Protein AF-A0A135VRI0-F1 (afdb_monomer_lite)

Sequence (178 aa):
MEDIEGASTKALLDRFKQAVDRANECLSNEEYQQAMALYYDASLSADEMTQRFLSLLIKTAPSTAHTTLLVEVLSWRLRYFTAQYDYHLAVAQTLSGLPREEWIARLETILVLSQSLVDMILPIYKQEKDPGIRRRIHDLFDDWITGIRNLIINLRSWGMASAQAARVLEWAMDNEIG

Structure (mmCIF, N/CA/C/O backbone):
data_AF-A0A135VRI0-F1
#
_entry.id   AF-A0A135VRI0-F1
#
loop_
_atom_site.group_PDB
_atom_site.id
_atom_site.type_symbol
_atom_site.label_atom_id
_atom_site.label_alt_id
_atom_site.label_comp_id
_atom_site.label_asym_id
_atom_site.label_entity_id
_atom_site.label_seq_id
_atom_site.pdbx_PDB_ins_code
_atom_site.Cartn_x
_atom_site.Cartn_y
_atom_site.Cartn_z
_atom_site.occupancy
_atom_site.B_iso_or_equiv
_atom_site.auth_seq_id
_atom_site.auth_comp_id
_atom_site.auth_asym_id
_atom_site.auth_atom_id
_atom_site.pdbx_PDB_model_num
ATOM 1 N N . MET A 1 1 ? 2.299 26.306 11.312 1.00 34.31 1 MET A N 1
ATOM 2 C CA . MET A 1 1 ? 2.019 25.056 10.585 1.00 34.31 1 MET A CA 1
ATOM 3 C C . MET A 1 1 ? 1.398 25.519 9.288 1.00 34.31 1 MET A C 1
ATOM 5 O O . MET A 1 1 ? 0.290 26.028 9.335 1.00 34.31 1 MET A O 1
ATOM 9 N N . GLU A 1 2 ? 2.189 25.587 8.221 1.00 30.03 2 GLU A N 1
ATOM 10 C CA . GLU A 1 2 ? 1.713 26.101 6.934 1.00 30.03 2 GLU A CA 1
ATOM 11 C C . GLU A 1 2 ? 0.633 25.158 6.407 1.00 30.03 2 GLU A C 1
ATOM 13 O O . GLU A 1 2 ? 0.870 23.958 6.264 1.00 30.03 2 GLU A O 1
ATOM 18 N N . ASP A 1 3 ? -0.564 25.700 6.185 1.00 32.44 3 ASP A N 1
ATOM 19 C CA . ASP A 1 3 ? -1.598 25.031 5.411 1.00 32.44 3 ASP A CA 1
ATOM 20 C C . ASP A 1 3 ? -1.035 24.807 4.008 1.00 32.44 3 ASP A C 1
ATOM 22 O O . ASP A 1 3 ? -0.888 25.735 3.213 1.00 32.44 3 ASP A O 1
ATOM 26 N N . ILE A 1 4 ? -0.695 23.557 3.703 1.00 42.91 4 ILE A N 1
ATOM 27 C CA . ILE A 1 4 ? -0.537 23.115 2.325 1.00 42.91 4 ILE A CA 1
ATOM 28 C C . ILE A 1 4 ? -1.956 23.128 1.747 1.00 42.91 4 ILE A C 1
ATOM 30 O O . ILE A 1 4 ? -2.654 22.113 1.775 1.00 42.91 4 ILE A O 1
ATOM 34 N N . GLU A 1 5 ? -2.417 24.286 1.268 1.00 42.16 5 GLU A N 1
ATOM 35 C CA . GLU A 1 5 ? -3.591 24.386 0.397 1.00 42.16 5 GLU A CA 1
ATOM 36 C C . GLU A 1 5 ? -3.250 23.693 -0.931 1.00 42.16 5 GLU A C 1
ATOM 38 O O . GLU A 1 5 ? -2.947 24.308 -1.952 1.00 42.16 5 GLU A O 1
ATOM 43 N N . GLY A 1 6 ? -3.232 22.359 -0.902 1.00 58.00 6 GLY A N 1
ATOM 44 C CA . GLY A 1 6 ? -3.149 21.541 -2.099 1.00 58.00 6 GLY A CA 1
ATOM 45 C C . GLY A 1 6 ? -4.344 21.822 -3.009 1.00 58.00 6 GLY A C 1
ATOM 46 O O . GLY A 1 6 ? -5.411 22.245 -2.556 1.00 58.00 6 GLY A O 1
ATOM 47 N N . ALA A 1 7 ? -4.189 21.543 -4.307 1.00 65.06 7 ALA A N 1
ATOM 48 C CA . ALA A 1 7 ? -5.262 21.695 -5.288 1.00 65.06 7 ALA A CA 1
ATOM 49 C C . ALA A 1 7 ? -6.560 21.044 -4.777 1.00 65.06 7 ALA A C 1
ATOM 51 O O . ALA A 1 7 ? -6.513 19.976 -4.165 1.00 65.06 7 ALA A O 1
ATOM 52 N N . SER A 1 8 ? -7.726 21.664 -4.991 1.00 84.12 8 SER A N 1
ATOM 53 C CA . SER A 1 8 ? -9.000 21.092 -4.521 1.00 84.12 8 SER A CA 1
ATOM 54 C C . SER A 1 8 ? -9.161 19.628 -4.971 1.00 84.12 8 SER A C 1
ATOM 56 O O . SER A 1 8 ? -8.664 19.242 -6.028 1.00 84.12 8 SER A O 1
ATOM 58 N N . THR A 1 9 ? -9.880 18.795 -4.208 1.00 85.19 9 THR A N 1
ATOM 59 C CA . THR A 1 9 ? -10.104 17.381 -4.587 1.00 85.19 9 THR A CA 1
ATOM 60 C C . THR A 1 9 ? -10.716 17.250 -5.989 1.00 85.19 9 THR A C 1
ATOM 62 O O . THR A 1 9 ? -10.431 16.296 -6.704 1.00 85.19 9 THR A O 1
ATOM 65 N N . LYS A 1 10 ? -11.493 18.251 -6.422 1.00 88.50 10 LYS A N 1
ATOM 66 C CA . LYS A 1 10 ? -12.008 18.346 -7.791 1.00 88.50 10 LYS A CA 1
ATOM 67 C C . LYS A 1 10 ? -10.890 18.524 -8.824 1.00 88.50 10 LYS A C 1
ATOM 69 O O . LYS A 1 10 ? -10.865 17.797 -9.805 1.00 88.50 10 LYS A O 1
ATOM 74 N N . ALA A 1 11 ? -9.945 19.430 -8.579 1.00 90.75 11 ALA A N 1
ATOM 75 C CA . ALA A 1 11 ? -8.806 19.642 -9.471 1.00 90.75 11 ALA A CA 1
ATOM 76 C C . ALA A 1 11 ? -7.907 18.397 -9.577 1.00 90.75 11 ALA A C 1
ATOM 78 O O . ALA A 1 11 ? -7.425 18.084 -10.663 1.00 90.75 11 ALA A O 1
ATOM 79 N N . LEU A 1 12 ? -7.726 17.650 -8.480 1.00 92.00 12 LEU A N 1
ATOM 80 C CA . LEU A 1 12 ? -7.031 16.357 -8.521 1.00 92.00 12 LEU A CA 1
ATOM 81 C C . LEU A 1 12 ? -7.767 15.327 -9.378 1.00 92.00 12 LEU A C 1
ATOM 83 O O . LEU A 1 12 ? -7.140 14.640 -10.181 1.00 92.00 12 LEU A O 1
ATOM 87 N N . LEU A 1 13 ? -9.090 15.234 -9.230 1.00 92.19 13 LEU A N 1
ATOM 88 C CA . LEU A 1 13 ? -9.910 14.336 -10.039 1.00 92.19 13 LEU A CA 1
ATOM 89 C C . LEU A 1 13 ? -9.845 14.701 -11.528 1.00 92.19 13 LEU A C 1
ATOM 91 O O . LEU A 1 13 ? -9.760 13.813 -12.373 1.00 92.19 13 LEU A O 1
ATOM 95 N N . ASP A 1 14 ? -9.867 15.994 -11.848 1.00 94.88 14 ASP A N 1
ATOM 96 C CA . ASP A 1 14 ? -9.769 16.473 -13.226 1.00 94.88 14 ASP A CA 1
ATOM 97 C C . ASP A 1 14 ? -8.387 16.151 -13.819 1.00 94.88 14 ASP A C 1
ATOM 99 O O . ASP A 1 14 ? -8.311 15.626 -14.929 1.00 94.88 14 ASP A O 1
ATOM 103 N N . ARG A 1 15 ? -7.300 16.357 -13.057 1.00 93.62 15 ARG A N 1
ATOM 104 C CA . ARG A 1 15 ? -5.939 15.957 -13.458 1.00 93.62 15 ARG A CA 1
ATOM 105 C C . ARG A 1 15 ? -5.836 14.450 -13.689 1.00 93.62 15 ARG A C 1
ATOM 107 O O . ARG A 1 15 ? -5.275 14.034 -14.698 1.00 93.62 15 ARG A O 1
ATOM 114 N N . PHE A 1 16 ? -6.390 13.646 -12.781 1.00 95.19 16 PHE A N 1
ATOM 115 C CA . PHE A 1 16 ? -6.427 12.190 -12.911 1.00 95.19 16 PHE A CA 1
ATOM 116 C C . PHE A 1 16 ? -7.106 11.767 -14.217 1.00 95.19 16 PHE A C 1
ATOM 118 O O . PHE A 1 16 ? -6.518 11.027 -15.001 1.00 95.19 16 PHE A O 1
ATOM 125 N N . LYS A 1 17 ? -8.317 12.275 -14.480 1.00 96.94 17 LYS A N 1
ATOM 126 C CA . LYS A 1 17 ? -9.079 11.939 -15.691 1.00 96.94 17 LYS A CA 1
ATOM 127 C C . LYS A 1 17 ? -8.335 12.340 -16.959 1.00 96.94 17 LYS A C 1
ATOM 129 O O . LYS A 1 17 ? -8.154 11.509 -17.836 1.00 96.94 17 LYS A O 1
ATOM 134 N N . GLN A 1 18 ? -7.828 13.572 -17.013 1.00 96.94 18 GLN A N 1
ATOM 135 C CA . GLN A 1 18 ? -7.065 14.058 -18.165 1.00 96.94 18 GLN A CA 1
ATOM 136 C C . GLN A 1 18 ? -5.818 13.212 -18.437 1.00 96.94 18 GLN A C 1
ATOM 138 O O . GLN A 1 18 ? -5.506 12.938 -19.594 1.00 96.94 18 GLN A O 1
ATOM 143 N N . ALA A 1 19 ? -5.100 12.801 -17.389 1.00 95.25 19 ALA A N 1
ATOM 144 C CA . ALA A 1 19 ? -3.932 11.943 -17.535 1.00 95.25 19 ALA A CA 1
ATOM 145 C C . ALA A 1 19 ? -4.318 10.557 -18.077 1.00 95.25 19 ALA A C 1
ATOM 147 O O . ALA A 1 19 ? -3.681 10.085 -19.014 1.00 95.25 19 ALA A O 1
ATOM 148 N N . VAL A 1 20 ? -5.385 9.942 -17.553 1.00 96.44 20 VAL A N 1
ATOM 149 C CA . VAL A 1 20 ? -5.887 8.639 -18.025 1.00 96.44 20 VAL A CA 1
ATOM 150 C C . VAL A 1 20 ? -6.370 8.705 -19.473 1.00 96.44 20 VAL A C 1
ATOM 152 O O . VAL A 1 20 ? -5.997 7.851 -20.273 1.00 96.44 20 VAL A O 1
ATOM 155 N N . ASP A 1 21 ? -7.164 9.713 -19.832 1.00 97.75 21 ASP A N 1
ATOM 156 C CA . ASP A 1 21 ? -7.709 9.856 -21.186 1.00 97.75 21 ASP A CA 1
ATOM 157 C C . ASP A 1 21 ? -6.576 9.999 -22.211 1.00 97.75 21 ASP A C 1
ATOM 159 O O . ASP A 1 21 ? -6.509 9.247 -23.184 1.00 97.75 21 ASP A O 1
ATOM 163 N N . ARG A 1 22 ? -5.599 10.870 -21.929 1.00 97.00 22 ARG A N 1
ATOM 164 C CA . ARG A 1 22 ? -4.415 11.036 -22.784 1.00 97.00 22 ARG A CA 1
ATOM 165 C C . ARG A 1 22 ? -3.531 9.789 -22.811 1.00 97.00 22 ARG A C 1
ATOM 167 O O . ARG A 1 22 ? -2.958 9.478 -23.849 1.00 97.00 22 ARG A O 1
ATOM 174 N N . ALA A 1 23 ? -3.406 9.068 -21.695 1.00 94.75 23 ALA A N 1
ATOM 175 C CA . ALA A 1 23 ? -2.645 7.822 -21.655 1.00 94.75 23 ALA A CA 1
ATOM 176 C C . ALA A 1 23 ? -3.273 6.755 -22.562 1.00 94.75 23 ALA A C 1
ATOM 178 O O . ALA A 1 23 ? -2.552 6.062 -23.277 1.00 94.75 23 ALA A O 1
ATOM 179 N N . ASN A 1 24 ? -4.606 6.650 -22.566 1.00 95.88 24 ASN A N 1
ATOM 180 C CA . ASN A 1 24 ? -5.354 5.748 -23.443 1.00 95.88 24 ASN A CA 1
ATOM 181 C C . ASN A 1 24 ? -5.193 6.111 -24.927 1.00 95.88 24 ASN A C 1
ATOM 183 O O . ASN A 1 24 ? -5.045 5.217 -25.763 1.00 95.88 24 ASN A O 1
ATOM 187 N N . GLU A 1 25 ? -5.190 7.405 -25.257 1.00 97.38 25 GLU A N 1
ATOM 188 C CA . GLU A 1 25 ? -4.912 7.890 -26.615 1.00 97.38 25 GLU A CA 1
ATOM 189 C C . GLU A 1 25 ? -3.493 7.510 -27.060 1.00 97.38 25 GLU A C 1
ATOM 191 O O . GLU A 1 25 ? -3.331 6.857 -28.089 1.00 97.38 25 GLU A O 1
ATOM 196 N N . CYS A 1 26 ? -2.473 7.831 -26.253 1.00 94.25 26 CYS A N 1
ATOM 197 C CA . CYS A 1 26 ? -1.084 7.447 -26.521 1.00 94.25 26 CYS A CA 1
ATOM 198 C C . CYS A 1 26 ? -0.936 5.926 -26.674 1.00 94.25 26 CYS A C 1
ATOM 200 O O . CYS A 1 26 ? -0.256 5.461 -27.584 1.00 94.25 26 CYS A O 1
ATOM 202 N N . LEU A 1 27 ? -1.603 5.137 -25.825 1.00 93.44 27 LEU A N 1
ATOM 203 C CA . LEU A 1 27 ? -1.573 3.676 -25.904 1.00 93.44 27 LEU A CA 1
ATOM 204 C C . LEU A 1 27 ? -2.175 3.162 -27.219 1.00 93.44 27 LEU A C 1
ATOM 206 O O . LEU A 1 27 ? -1.604 2.269 -27.838 1.00 93.44 27 LEU A O 1
ATOM 210 N N . SER A 1 28 ? -3.296 3.742 -27.656 1.00 96.19 28 SER A N 1
ATOM 211 C CA . SER A 1 28 ? -3.954 3.390 -28.924 1.00 96.19 28 SER A CA 1
ATOM 212 C C . SER A 1 28 ? -3.104 3.755 -30.145 1.00 96.19 28 SER A C 1
ATOM 214 O O . SER A 1 28 ? -3.214 3.106 -31.182 1.00 96.19 28 SER A O 1
ATOM 216 N N . ASN A 1 29 ? -2.240 4.762 -30.005 1.00 96.31 29 ASN A N 1
ATOM 217 C CA . ASN A 1 29 ? -1.293 5.210 -31.025 1.00 96.31 29 ASN A CA 1
ATOM 218 C C . ASN A 1 29 ? 0.090 4.537 -30.915 1.00 96.31 29 ASN A C 1
ATOM 220 O O . ASN A 1 29 ? 1.021 4.955 -31.596 1.00 96.31 29 ASN A O 1
ATOM 224 N N . GLU A 1 30 ? 0.241 3.520 -30.057 1.00 95.69 30 GLU A N 1
ATOM 225 C CA . GLU A 1 30 ? 1.505 2.803 -29.810 1.00 95.69 30 GLU A CA 1
ATOM 226 C C . GLU A 1 30 ? 2.637 3.677 -29.213 1.00 95.69 30 GLU A C 1
ATOM 228 O O . GLU A 1 30 ? 3.812 3.306 -29.206 1.00 95.69 30 GLU A O 1
ATOM 233 N N . GLU A 1 31 ? 2.298 4.825 -28.621 1.00 92.44 31 GLU A N 1
ATOM 234 C CA . GLU A 1 31 ? 3.219 5.738 -27.930 1.00 92.44 31 GLU A CA 1
ATOM 235 C C . GLU A 1 31 ? 3.474 5.275 -26.480 1.00 92.44 31 GLU A C 1
ATOM 237 O O . GLU A 1 31 ? 3.192 5.972 -25.499 1.00 92.44 31 GLU A O 1
ATOM 242 N N . TYR A 1 32 ? 4.006 4.060 -26.321 1.00 83.81 32 TYR A N 1
ATOM 243 C CA . TYR A 1 32 ? 4.039 3.347 -25.036 1.00 83.81 32 TYR A CA 1
ATOM 244 C C . TYR A 1 32 ? 4.766 4.082 -23.903 1.00 83.81 32 TYR A C 1
ATOM 246 O O . TYR A 1 32 ? 4.313 4.054 -22.759 1.00 83.81 32 TYR A O 1
ATOM 254 N N . GLN A 1 33 ? 5.882 4.757 -24.193 1.00 81.50 33 GLN A N 1
ATOM 255 C CA . GLN A 1 33 ? 6.634 5.492 -23.167 1.00 81.50 33 GLN A CA 1
ATOM 256 C C . GLN A 1 33 ? 5.835 6.679 -22.619 1.00 81.50 33 GLN A C 1
ATOM 258 O O . GLN A 1 33 ? 5.832 6.926 -21.413 1.00 81.50 33 GLN A O 1
ATOM 263 N N . GLN A 1 34 ? 5.124 7.387 -23.498 1.00 86.31 34 GLN A N 1
ATOM 264 C CA . GLN A 1 34 ? 4.310 8.534 -23.119 1.00 86.31 34 GLN A CA 1
ATOM 265 C C . GLN A 1 34 ? 3.035 8.094 -22.396 1.00 86.31 34 GLN A C 1
ATOM 267 O O . GLN A 1 34 ? 2.686 8.679 -21.370 1.00 86.31 34 GLN A O 1
ATOM 272 N N . ALA A 1 35 ? 2.403 7.011 -22.859 1.00 86.19 35 ALA A N 1
ATOM 273 C CA . ALA A 1 35 ? 1.290 6.382 -22.155 1.00 86.19 35 ALA A CA 1
ATOM 274 C C . ALA A 1 35 ? 1.694 5.969 -20.729 1.00 86.19 35 ALA A C 1
ATOM 276 O O . ALA A 1 35 ? 0.993 6.287 -19.771 1.00 86.19 35 ALA A O 1
ATOM 277 N N . MET A 1 36 ? 2.857 5.328 -20.566 1.00 81.19 36 MET A N 1
ATOM 278 C CA . MET A 1 36 ? 3.375 4.918 -19.257 1.00 81.19 36 MET A CA 1
ATOM 279 C C . MET A 1 36 ? 3.607 6.112 -18.320 1.00 81.19 36 MET A C 1
ATOM 281 O O . MET A 1 36 ? 3.219 6.051 -17.154 1.00 81.19 36 MET A O 1
ATOM 285 N N . ALA A 1 37 ? 4.199 7.202 -18.818 1.00 81.81 37 ALA A N 1
ATOM 286 C CA . ALA A 1 37 ? 4.410 8.414 -18.025 1.00 81.81 37 ALA A CA 1
ATOM 287 C C . ALA A 1 37 ? 3.081 9.043 -17.564 1.00 81.81 37 ALA A C 1
ATOM 289 O O . ALA A 1 37 ? 2.940 9.412 -16.400 1.00 81.81 37 ALA A O 1
ATOM 290 N N . LEU A 1 38 ? 2.078 9.100 -18.445 1.00 90.69 38 LEU A N 1
ATOM 291 C CA . LEU A 1 38 ? 0.753 9.633 -18.116 1.00 90.69 38 LEU A CA 1
ATOM 292 C C . LEU A 1 38 ? -0.013 8.739 -17.126 1.00 90.69 38 LEU A C 1
ATOM 294 O O . LEU A 1 38 ? -0.660 9.248 -16.211 1.00 90.69 38 LEU A O 1
ATOM 298 N N . TYR A 1 39 ? 0.094 7.412 -17.243 1.00 88.56 39 TYR A N 1
ATOM 299 C CA . TYR A 1 39 ? -0.462 6.495 -16.241 1.00 88.56 39 TYR A CA 1
ATOM 300 C C . TYR A 1 39 ? 0.210 6.642 -14.879 1.00 88.56 39 TYR A C 1
ATOM 302 O O . TYR A 1 39 ? -0.460 6.558 -13.847 1.00 88.56 39 TYR A O 1
ATOM 310 N N . TYR A 1 40 ? 1.516 6.900 -14.861 1.00 81.81 40 TYR A N 1
ATOM 311 C CA . TYR A 1 40 ? 2.219 7.207 -13.626 1.00 81.81 40 TYR A CA 1
ATOM 312 C C . TYR A 1 40 ? 1.692 8.508 -12.996 1.00 81.81 40 TYR A C 1
ATOM 314 O O . TYR A 1 40 ? 1.315 8.500 -11.824 1.00 81.81 40 TYR A O 1
ATOM 322 N N . ASP A 1 41 ? 1.524 9.583 -13.768 1.00 85.31 41 ASP A N 1
ATOM 323 C CA . ASP A 1 41 ? 0.912 10.832 -13.283 1.00 85.31 41 ASP A CA 1
ATOM 324 C C . ASP A 1 41 ? -0.518 10.639 -12.741 1.00 85.31 41 ASP A C 1
ATOM 326 O O . ASP A 1 41 ? -0.904 11.235 -11.724 1.00 85.31 41 ASP A O 1
ATOM 330 N N . ALA A 1 42 ? -1.310 9.786 -13.396 1.00 90.19 42 ALA A N 1
ATOM 331 C CA . ALA A 1 42 ? -2.629 9.400 -12.911 1.00 90.19 42 ALA A CA 1
ATOM 332 C C . ALA A 1 42 ? -2.533 8.662 -11.564 1.00 90.19 42 ALA A C 1
ATOM 334 O O . ALA A 1 42 ? -3.259 9.002 -10.628 1.00 90.19 42 ALA A O 1
ATOM 335 N N . SER A 1 43 ? -1.604 7.711 -11.419 1.00 85.44 43 SER A N 1
ATOM 336 C CA . SER A 1 43 ? -1.405 6.984 -10.157 1.00 85.44 43 SER A CA 1
ATOM 337 C C . SER A 1 43 ? -1.039 7.911 -8.994 1.00 85.44 43 SER A C 1
ATOM 339 O O . SER A 1 43 ? -1.635 7.793 -7.926 1.00 85.44 43 SER A O 1
ATOM 341 N N . LEU A 1 44 ? -0.182 8.915 -9.221 1.00 84.19 44 LEU A N 1
ATOM 342 C CA . LEU A 1 44 ? 0.169 9.918 -8.208 1.00 84.19 44 LEU A CA 1
ATOM 343 C C . LEU A 1 44 ? -1.060 10.710 -7.737 1.00 84.19 44 LEU A C 1
ATOM 345 O O . LEU A 1 44 ? -1.254 10.931 -6.542 1.00 84.19 44 LEU A O 1
ATOM 349 N N . SER A 1 45 ? -1.926 11.101 -8.676 1.00 89.62 45 SER A N 1
ATOM 350 C CA . SER A 1 45 ? -3.173 11.808 -8.358 1.00 89.62 45 SER A CA 1
ATOM 351 C C . SER A 1 45 ? -4.142 10.917 -7.567 1.00 89.62 45 SER A C 1
ATOM 3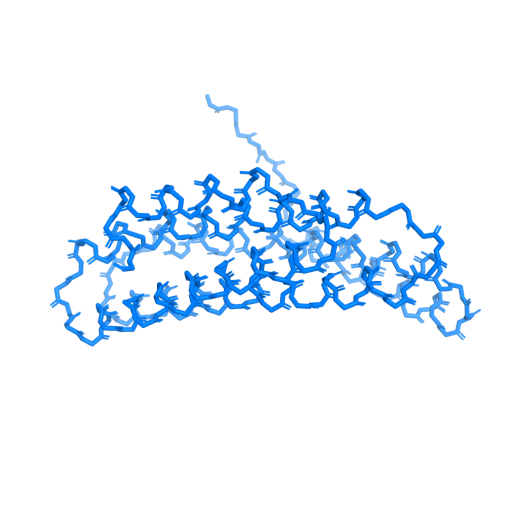53 O O . SER A 1 45 ? -4.792 11.379 -6.626 1.00 89.62 45 SER A O 1
ATOM 355 N N . ALA A 1 46 ? -4.228 9.629 -7.916 1.00 88.19 46 ALA A N 1
ATOM 356 C CA . ALA A 1 46 ? -5.032 8.647 -7.190 1.00 88.19 46 ALA A CA 1
ATOM 357 C C . ALA A 1 46 ? -4.506 8.404 -5.765 1.00 88.19 46 ALA A C 1
ATOM 359 O O . ALA A 1 46 ? -5.297 8.329 -4.817 1.00 88.19 46 ALA A O 1
ATOM 360 N N . ASP A 1 47 ? -3.187 8.347 -5.589 1.00 85.38 47 ASP A N 1
ATOM 361 C CA . ASP A 1 47 ? -2.554 8.195 -4.282 1.00 85.38 47 ASP A CA 1
ATOM 362 C C . ASP A 1 47 ? -2.822 9.393 -3.369 1.00 85.38 47 ASP A C 1
ATOM 364 O O . ASP A 1 47 ? -3.145 9.199 -2.191 1.00 85.38 47 ASP A O 1
ATOM 368 N N . GLU A 1 48 ? -2.763 10.615 -3.908 1.00 87.69 48 GLU A N 1
ATOM 369 C CA . GLU A 1 48 ? -3.082 11.833 -3.160 1.00 87.69 48 GLU A CA 1
ATOM 370 C C . GLU A 1 48 ? -4.560 11.868 -2.744 1.00 87.69 48 GLU A C 1
ATOM 372 O O . GLU A 1 48 ? -4.876 12.133 -1.579 1.00 87.69 48 GLU A O 1
ATOM 377 N N . MET A 1 49 ? -5.481 11.538 -3.657 1.00 89.44 49 MET A N 1
ATOM 378 C CA . MET A 1 49 ? -6.910 11.433 -3.331 1.00 89.44 49 MET A CA 1
ATOM 379 C C . MET A 1 49 ? -7.165 10.385 -2.240 1.00 89.44 49 MET A C 1
ATOM 381 O O . MET A 1 49 ? -7.919 10.644 -1.299 1.00 89.44 49 MET A O 1
ATOM 385 N N . THR A 1 50 ? -6.493 9.234 -2.317 1.00 87.44 50 THR A N 1
ATOM 386 C CA . THR A 1 50 ? -6.595 8.175 -1.303 1.00 87.44 50 THR A CA 1
ATOM 387 C C . THR A 1 50 ? -6.061 8.651 0.046 1.00 87.44 50 THR A C 1
ATOM 389 O O . THR A 1 50 ? -6.683 8.402 1.078 1.00 87.44 50 THR A O 1
ATOM 392 N N . GLN A 1 51 ? -4.953 9.396 0.067 1.00 84.81 51 GLN A N 1
ATOM 393 C CA . GLN A 1 51 ? -4.397 9.941 1.306 1.00 84.81 51 GLN A CA 1
ATOM 394 C C . GLN A 1 51 ? -5.335 10.955 1.969 1.00 84.81 51 GLN A C 1
ATOM 396 O O . GLN A 1 51 ? -5.509 10.938 3.192 1.00 84.81 51 GLN A O 1
ATOM 401 N N . ARG A 1 52 ? -5.993 11.807 1.173 1.00 88.06 52 ARG A N 1
ATOM 402 C CA . ARG A 1 52 ? -7.023 12.732 1.668 1.00 88.06 52 ARG A CA 1
ATOM 403 C C . ARG A 1 52 ? -8.217 11.982 2.249 1.00 88.06 52 ARG A C 1
ATOM 405 O O . ARG A 1 52 ? -8.681 12.332 3.333 1.00 88.06 52 ARG A O 1
ATOM 412 N N . PHE A 1 53 ? -8.680 10.934 1.566 1.00 88.06 53 PHE A N 1
ATOM 413 C CA . PHE A 1 53 ? -9.764 10.083 2.053 1.00 88.06 53 PHE A CA 1
ATOM 414 C C . PHE A 1 53 ? -9.411 9.408 3.385 1.00 88.06 53 PHE A C 1
ATOM 416 O O . PHE A 1 53 ? -10.169 9.532 4.344 1.00 88.06 53 PHE A O 1
ATOM 423 N N . LEU A 1 54 ? -8.237 8.775 3.484 1.00 86.38 54 LEU A N 1
ATOM 424 C CA . LEU A 1 54 ? -7.766 8.148 4.724 1.00 86.38 54 LEU A CA 1
ATOM 425 C C . LEU A 1 54 ? -7.654 9.156 5.871 1.00 86.38 54 LEU A C 1
ATOM 427 O O . LEU A 1 54 ? -8.089 8.874 6.983 1.00 86.38 54 LEU A O 1
ATOM 431 N N . SER A 1 55 ? -7.136 10.354 5.593 1.00 85.81 55 SER A N 1
ATOM 432 C CA . SER A 1 55 ? -7.004 11.416 6.597 1.00 85.81 55 SER A CA 1
ATOM 433 C C . SER A 1 55 ? -8.357 11.873 7.150 1.00 85.81 55 SER A C 1
ATOM 435 O O . SER A 1 55 ? -8.463 12.190 8.333 1.00 85.81 55 SER A O 1
ATOM 437 N N . LEU A 1 56 ? -9.396 11.922 6.310 1.00 86.69 56 LEU A N 1
ATOM 438 C CA . LEU A 1 56 ? -10.764 12.213 6.749 1.00 86.69 56 LEU A CA 1
ATOM 439 C C . LEU A 1 56 ? -11.351 11.050 7.548 1.00 86.69 56 LEU A C 1
ATOM 441 O O . LEU A 1 56 ? -11.974 11.271 8.587 1.00 86.69 56 LEU A O 1
ATOM 445 N N . LEU A 1 57 ? -11.122 9.820 7.085 1.00 86.50 57 LEU A N 1
ATOM 446 C CA . LEU A 1 57 ? -11.620 8.620 7.742 1.00 86.50 57 LEU A CA 1
ATOM 447 C C . LEU A 1 57 ? -11.048 8.516 9.163 1.00 86.50 57 LEU A C 1
ATOM 449 O O . LEU A 1 57 ? -11.820 8.443 10.106 1.00 86.50 57 LEU A O 1
ATOM 453 N N . ILE A 1 58 ? -9.736 8.674 9.343 1.00 84.50 58 ILE A N 1
ATOM 454 C CA . ILE A 1 58 ? -9.071 8.648 10.662 1.00 84.50 58 ILE A CA 1
ATOM 455 C C . ILE A 1 58 ? -9.628 9.707 11.633 1.00 84.50 58 ILE A C 1
ATOM 457 O O . ILE A 1 58 ? -9.676 9.478 12.838 1.00 84.50 58 ILE A O 1
ATOM 461 N N . LYS A 1 59 ? -10.057 10.873 11.132 1.00 83.88 59 LYS A N 1
ATOM 462 C CA . LYS A 1 59 ? -10.603 11.971 11.956 1.00 83.88 59 LYS A CA 1
ATOM 463 C C . LYS A 1 59 ? -12.077 11.791 12.331 1.00 83.88 59 LYS A C 1
ATOM 465 O O . LYS A 1 59 ? -12.615 12.601 13.085 1.00 83.88 59 LYS A O 1
ATOM 470 N N . THR A 1 60 ? -12.754 10.794 11.770 1.00 84.81 60 THR A N 1
ATOM 471 C CA . THR A 1 60 ? -14.189 10.588 11.981 1.00 84.81 60 THR A CA 1
ATOM 472 C C . THR A 1 60 ? -14.446 9.958 13.354 1.00 84.81 60 THR A C 1
ATOM 474 O O . THR A 1 60 ? -13.619 9.218 13.879 1.00 84.81 60 THR A O 1
ATOM 477 N N . ALA A 1 61 ? -15.595 10.268 13.966 1.00 76.44 61 ALA A N 1
ATOM 478 C CA . ALA A 1 61 ? -15.943 9.748 15.286 1.00 76.44 61 ALA A CA 1
ATOM 479 C C . ALA A 1 61 ? -15.949 8.200 15.297 1.00 76.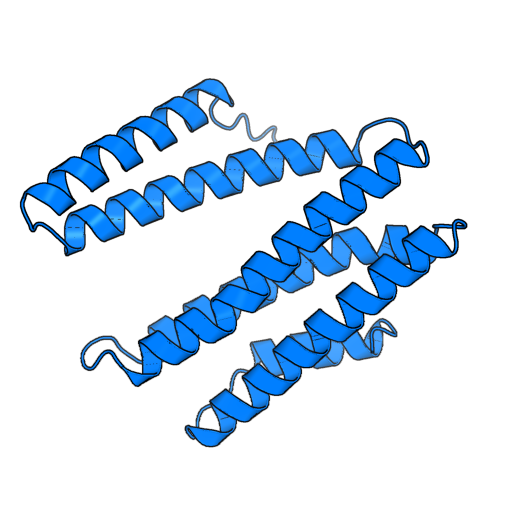44 61 ALA A C 1
ATOM 481 O O . ALA A 1 61 ? -16.607 7.587 14.447 1.00 76.44 61 ALA A O 1
ATOM 482 N N . PRO A 1 62 ? -15.252 7.561 16.253 1.00 82.81 62 PRO A N 1
ATOM 483 C CA . PRO A 1 62 ? -15.075 6.118 16.251 1.00 82.81 62 PRO A CA 1
ATOM 484 C C . PRO A 1 62 ? -16.380 5.390 16.590 1.00 82.81 62 PRO A C 1
ATOM 486 O O . PRO A 1 62 ? -17.094 5.722 17.534 1.00 82.81 62 PRO A O 1
ATOM 489 N N . SER A 1 63 ? -16.666 4.350 15.817 1.00 87.50 63 SER A N 1
ATOM 490 C CA . SER A 1 63 ? -17.677 3.323 16.082 1.00 87.50 63 SER A CA 1
ATOM 491 C C . SER A 1 63 ? -17.136 1.994 15.565 1.00 87.50 63 SER A C 1
ATOM 493 O O . SER A 1 63 ? -16.262 1.997 14.703 1.00 87.50 63 SER A O 1
ATOM 495 N N . THR A 1 64 ? -17.662 0.855 16.014 1.00 86.25 64 THR A N 1
ATOM 496 C CA . THR A 1 64 ? -17.187 -0.458 15.538 1.00 86.25 64 THR A CA 1
ATOM 497 C C . THR A 1 64 ? -17.277 -0.592 14.014 1.00 86.25 64 THR A C 1
ATOM 499 O O . THR A 1 64 ? -16.342 -1.073 13.378 1.00 86.25 64 THR A O 1
ATOM 502 N N . ALA A 1 65 ? -18.367 -0.108 13.406 1.00 88.94 65 ALA A N 1
ATOM 503 C CA . ALA A 1 65 ? -18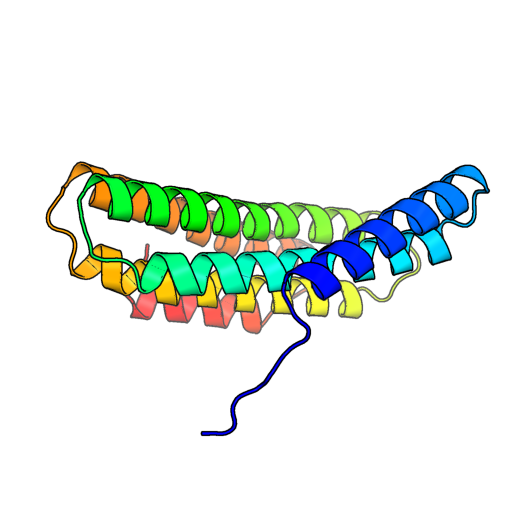.533 -0.111 11.951 1.00 88.94 65 ALA A CA 1
ATOM 504 C C . ALA A 1 65 ? -17.511 0.799 11.253 1.00 88.94 65 ALA A C 1
ATOM 506 O O . ALA A 1 65 ? -16.935 0.421 10.234 1.00 88.94 65 ALA A O 1
ATOM 507 N N . HIS A 1 66 ? -17.252 1.977 11.826 1.00 90.38 66 HIS A N 1
ATOM 508 C CA . HIS A 1 66 ? -16.243 2.900 11.322 1.00 90.38 66 HIS A CA 1
ATOM 509 C C . HIS A 1 66 ? -14.829 2.306 11.406 1.00 90.38 66 HIS A C 1
ATOM 511 O O . HIS A 1 66 ? -14.117 2.311 10.404 1.00 90.38 66 HIS A O 1
ATOM 517 N N . THR A 1 67 ? -14.441 1.740 12.553 1.00 88.69 67 THR A N 1
ATOM 518 C CA . THR A 1 67 ? -13.129 1.102 12.728 1.00 88.69 67 THR A CA 1
ATOM 519 C C . THR A 1 67 ? -12.968 -0.090 11.797 1.00 88.69 67 THR A C 1
ATOM 521 O O . THR A 1 67 ? -11.921 -0.238 11.176 1.00 88.69 67 THR A O 1
ATOM 524 N N . THR A 1 68 ? -14.019 -0.899 11.630 1.00 90.38 68 THR A N 1
ATOM 525 C CA . THR A 1 68 ? -14.015 -2.010 10.669 1.00 90.38 68 THR A CA 1
ATOM 526 C C . THR A 1 68 ? -13.734 -1.495 9.260 1.00 90.38 68 THR A C 1
ATOM 528 O O . THR A 1 68 ? -12.819 -1.984 8.608 1.00 90.38 68 THR A O 1
ATOM 531 N N . LEU A 1 69 ? -14.458 -0.469 8.800 1.00 91.38 69 LEU A N 1
ATOM 532 C CA . LEU A 1 69 ? -14.234 0.114 7.476 1.00 91.38 69 LEU A CA 1
ATOM 533 C C . LEU A 1 69 ? -12.817 0.686 7.327 1.00 91.38 69 LEU A C 1
ATOM 535 O O . LEU A 1 69 ? -12.169 0.445 6.312 1.00 91.38 69 LEU A O 1
ATOM 539 N N . LEU A 1 70 ? -12.329 1.425 8.327 1.00 90.81 70 LEU A N 1
ATOM 540 C CA . LEU A 1 70 ? -10.976 1.981 8.327 1.00 90.81 70 LEU A CA 1
ATOM 541 C C . LEU A 1 70 ? -9.924 0.875 8.195 1.00 90.81 70 LEU A C 1
ATOM 543 O O . LEU A 1 70 ? -9.042 0.973 7.344 1.00 90.81 70 LEU A O 1
ATOM 547 N N . VAL A 1 71 ? -10.054 -0.195 8.981 1.00 91.31 71 VAL A N 1
ATOM 548 C CA . VAL A 1 71 ? -9.165 -1.357 8.917 1.00 91.31 71 VAL A CA 1
ATOM 549 C C . VAL A 1 71 ? -9.237 -2.024 7.550 1.00 91.31 71 VAL A C 1
ATOM 551 O O . VAL A 1 71 ? -8.189 -2.312 6.986 1.00 91.31 71 VAL A O 1
ATOM 554 N N . GLU A 1 72 ? -10.420 -2.228 6.970 1.00 91.75 72 GLU A N 1
ATOM 555 C CA . GLU A 1 72 ? -10.549 -2.855 5.647 1.00 91.75 72 GLU A CA 1
ATOM 556 C C . GLU A 1 72 ? -9.909 -2.005 4.533 1.00 91.75 72 GLU A C 1
ATOM 558 O O . GLU A 1 72 ? -9.192 -2.540 3.686 1.00 91.75 72 GLU A O 1
ATOM 563 N N . VAL A 1 73 ? -10.077 -0.677 4.556 1.00 91.94 73 VAL A N 1
ATOM 564 C CA . VAL A 1 73 ? -9.440 0.221 3.572 1.00 91.94 73 VAL A CA 1
ATOM 565 C C . VAL A 1 73 ? -7.916 0.224 3.732 1.00 91.94 73 VAL A C 1
ATOM 567 O O . VAL A 1 73 ? -7.193 0.124 2.737 1.00 91.94 73 VAL A O 1
ATOM 570 N N . LEU A 1 74 ? -7.411 0.315 4.966 1.00 91.44 74 LEU A N 1
ATOM 571 C CA . LEU A 1 74 ? -5.971 0.266 5.241 1.00 91.44 74 LEU A CA 1
ATOM 572 C C . LEU A 1 74 ? -5.375 -1.100 4.868 1.00 91.44 74 LEU A C 1
ATOM 574 O O . LEU A 1 74 ? -4.308 -1.153 4.259 1.00 91.44 74 LEU A O 1
ATOM 578 N N . SER A 1 75 ? -6.098 -2.187 5.146 1.00 91.88 75 SER A N 1
ATOM 579 C CA . SER A 1 75 ? -5.723 -3.557 4.772 1.00 91.88 75 SER A CA 1
ATOM 580 C C . SER A 1 75 ? -5.614 -3.711 3.262 1.00 91.88 75 SER A C 1
ATOM 582 O O . SER A 1 75 ? -4.630 -4.248 2.758 1.00 91.88 75 SER A O 1
ATOM 584 N N . TRP A 1 76 ? -6.614 -3.225 2.523 1.00 92.81 76 TRP A N 1
ATOM 585 C CA . TRP A 1 76 ? -6.592 -3.236 1.065 1.00 92.81 76 TRP A CA 1
ATOM 586 C C . TRP A 1 76 ? -5.383 -2.470 0.520 1.00 92.81 76 TRP A C 1
ATOM 588 O O . TRP A 1 76 ? -4.667 -2.993 -0.334 1.00 92.81 76 TRP A O 1
ATOM 598 N N . ARG A 1 77 ? -5.105 -1.271 1.050 1.00 91.06 77 ARG A N 1
ATOM 599 C CA . ARG A 1 77 ? -3.977 -0.459 0.577 1.00 91.06 77 ARG A CA 1
ATOM 600 C C . ARG A 1 77 ? -2.623 -1.088 0.913 1.00 91.06 77 ARG A C 1
ATOM 602 O O . ARG A 1 77 ? -1.714 -1.039 0.089 1.00 91.06 77 ARG A O 1
ATOM 609 N N . LEU A 1 78 ? -2.495 -1.726 2.076 1.00 92.19 78 LEU A N 1
ATOM 610 C CA . LEU A 1 78 ? -1.274 -2.446 2.434 1.00 92.19 78 LEU A CA 1
ATOM 611 C C . LEU A 1 78 ? -1.038 -3.635 1.497 1.00 92.19 78 LEU A C 1
ATOM 613 O O . LEU A 1 78 ? 0.061 -3.780 0.970 1.00 92.19 78 LEU A O 1
ATOM 617 N N . ARG A 1 79 ? -2.085 -4.421 1.214 1.00 91.12 79 ARG A N 1
ATOM 618 C CA . ARG A 1 79 ? -2.012 -5.539 0.259 1.00 91.12 79 ARG A CA 1
ATOM 619 C C . ARG A 1 79 ? -1.689 -5.083 -1.163 1.00 91.12 79 ARG A C 1
ATOM 621 O O . ARG A 1 79 ? -0.984 -5.781 -1.887 1.00 91.12 79 ARG A O 1
ATOM 628 N N . TYR A 1 80 ? -2.180 -3.910 -1.563 1.00 88.31 80 TYR A N 1
ATOM 629 C CA . TYR A 1 80 ? -1.808 -3.296 -2.835 1.00 88.31 80 TYR A CA 1
ATOM 630 C C . TYR A 1 80 ? -0.299 -3.029 -2.902 1.00 88.31 80 TYR A C 1
ATOM 632 O O . TYR A 1 80 ? 0.343 -3.463 -3.855 1.00 88.31 80 TYR A O 1
ATOM 640 N N . PHE A 1 81 ? 0.292 -2.410 -1.874 1.00 88.00 81 PHE A N 1
ATOM 641 C CA . PHE A 1 81 ? 1.742 -2.197 -1.832 1.00 88.00 81 PHE A CA 1
ATOM 642 C C . PHE A 1 81 ? 2.531 -3.508 -1.814 1.00 88.00 81 PHE A C 1
ATOM 644 O O . PHE A 1 81 ? 3.508 -3.632 -2.548 1.00 88.00 81 PHE A O 1
ATOM 651 N N . THR A 1 82 ? 2.096 -4.518 -1.053 1.00 85.50 82 THR A N 1
ATOM 652 C CA . THR A 1 82 ? 2.795 -5.812 -1.046 1.00 85.50 82 THR A CA 1
ATOM 653 C C . THR A 1 82 ? 2.733 -6.515 -2.398 1.00 85.50 82 THR A C 1
ATOM 655 O O . THR A 1 82 ? 3.730 -7.081 -2.831 1.00 85.50 82 THR A O 1
ATOM 658 N N . ALA A 1 83 ? 1.603 -6.437 -3.109 1.00 86.19 83 ALA A N 1
ATOM 659 C CA . ALA A 1 83 ? 1.480 -6.998 -4.456 1.00 86.19 83 ALA A CA 1
ATOM 660 C C . ALA A 1 83 ? 2.403 -6.295 -5.469 1.00 86.19 83 ALA A C 1
ATOM 662 O O . ALA A 1 83 ? 2.870 -6.912 -6.428 1.00 86.19 83 ALA A O 1
ATOM 663 N N . GLN A 1 84 ? 2.709 -5.013 -5.250 1.00 83.75 84 GLN A N 1
ATOM 664 C CA . GLN A 1 84 ? 3.669 -4.302 -6.088 1.00 83.75 84 GLN A CA 1
ATOM 665 C C . GLN A 1 84 ? 5.109 -4.801 -5.911 1.00 83.75 84 GLN A C 1
ATOM 667 O O . GLN A 1 84 ? 5.895 -4.653 -6.846 1.00 83.75 84 GLN A O 1
ATOM 672 N N . TYR A 1 85 ? 5.467 -5.431 -4.783 1.00 84.31 85 TYR A N 1
ATOM 673 C CA . TYR A 1 85 ? 6.790 -6.048 -4.625 1.00 84.31 85 TYR A CA 1
ATOM 674 C C . TYR A 1 85 ? 7.030 -7.101 -5.699 1.00 84.31 85 TYR A C 1
ATOM 676 O O . TYR A 1 85 ? 8.015 -7.015 -6.429 1.00 84.31 85 TYR A O 1
ATOM 684 N N . ASP A 1 86 ? 6.094 -8.039 -5.840 1.00 76.38 86 ASP A N 1
ATOM 685 C CA . ASP A 1 86 ? 6.190 -9.132 -6.806 1.00 76.38 86 ASP A CA 1
ATOM 686 C C . ASP A 1 86 ? 6.167 -8.610 -8.242 1.00 76.38 86 ASP A C 1
ATOM 688 O O . ASP A 1 86 ? 6.939 -9.074 -9.081 1.00 76.38 86 ASP A O 1
ATOM 692 N N . TYR A 1 87 ? 5.342 -7.595 -8.517 1.00 80.44 87 TYR A N 1
ATOM 693 C CA . TYR A 1 87 ? 5.320 -6.932 -9.819 1.00 80.44 87 TYR A CA 1
ATOM 694 C C . TYR A 1 87 ? 6.681 -6.316 -10.166 1.00 80.44 87 TYR A C 1
ATOM 696 O O . TYR A 1 87 ? 7.245 -6.614 -11.218 1.00 80.44 87 TYR A O 1
ATOM 704 N N . HIS A 1 88 ? 7.242 -5.480 -9.288 1.00 78.56 88 HIS A N 1
ATOM 705 C CA . HIS A 1 88 ? 8.516 -4.813 -9.557 1.00 78.56 88 HIS A CA 1
ATOM 706 C C . HIS A 1 88 ? 9.689 -5.790 -9.617 1.00 78.56 88 HIS A C 1
ATOM 708 O O . HIS A 1 88 ? 10.577 -5.618 -10.451 1.00 78.56 88 HIS A O 1
ATOM 714 N N . LEU A 1 89 ? 9.665 -6.836 -8.791 1.00 76.75 89 LEU A N 1
ATOM 715 C CA . LEU A 1 89 ? 10.599 -7.951 -8.873 1.00 76.75 89 LEU A CA 1
ATOM 716 C C . LEU A 1 89 ? 10.513 -8.636 -10.246 1.00 76.75 89 LEU A C 1
ATOM 718 O O . LEU A 1 89 ? 11.529 -8.743 -10.931 1.00 76.75 89 LEU A O 1
ATOM 722 N N . ALA A 1 90 ? 9.320 -9.047 -10.684 1.00 77.44 90 ALA A N 1
ATOM 723 C CA . ALA A 1 90 ? 9.132 -9.707 -11.975 1.00 77.44 90 ALA A CA 1
ATOM 724 C C . ALA A 1 90 ? 9.610 -8.823 -13.136 1.00 77.44 90 ALA A C 1
ATOM 726 O O . ALA A 1 90 ? 10.367 -9.276 -13.995 1.00 77.44 90 ALA A O 1
ATOM 727 N N . VAL A 1 91 ? 9.254 -7.537 -13.119 1.00 74.44 91 VAL A N 1
ATOM 728 C CA . VAL A 1 91 ? 9.682 -6.573 -14.137 1.00 74.44 91 VAL A CA 1
ATOM 729 C C . VAL A 1 91 ? 11.207 -6.430 -14.173 1.00 74.44 91 VAL A C 1
ATOM 731 O O . VAL A 1 91 ? 11.789 -6.452 -15.261 1.00 74.44 91 VAL A O 1
ATOM 734 N N . ALA A 1 92 ? 11.865 -6.350 -13.011 1.00 72.25 92 ALA A N 1
ATOM 735 C CA . ALA A 1 92 ? 13.323 -6.277 -12.913 1.00 72.25 92 ALA A CA 1
ATOM 736 C C . ALA A 1 92 ? 14.030 -7.538 -13.448 1.00 72.25 92 ALA A C 1
ATOM 738 O O . ALA A 1 92 ? 15.160 -7.444 -13.930 1.00 72.25 92 ALA A O 1
ATOM 739 N N . GLN A 1 93 ? 13.381 -8.709 -13.394 1.00 72.12 93 GLN A N 1
ATOM 740 C CA . GLN A 1 93 ? 13.899 -9.937 -14.010 1.00 72.12 93 GLN A CA 1
ATOM 741 C C . GLN A 1 93 ? 13.713 -9.956 -15.527 1.00 72.12 93 GLN A C 1
ATOM 743 O O . GLN A 1 93 ? 14.589 -10.441 -16.242 1.00 72.12 93 GLN A O 1
ATOM 748 N N . THR A 1 94 ? 12.563 -9.486 -16.014 1.00 71.25 94 THR A N 1
ATOM 749 C CA . THR A 1 94 ? 12.165 -9.669 -17.416 1.00 71.25 94 THR A CA 1
ATOM 750 C C . THR A 1 94 ? 12.658 -8.569 -18.347 1.00 71.25 94 THR A C 1
ATOM 752 O O . THR A 1 94 ? 12.925 -8.842 -19.515 1.00 71.25 94 THR A O 1
ATOM 755 N N . LEU A 1 95 ? 12.765 -7.323 -17.873 1.00 65.06 95 LEU A N 1
ATOM 756 C CA . LEU A 1 95 ? 13.134 -6.199 -18.731 1.00 65.06 95 LEU A CA 1
ATOM 757 C C . LEU A 1 95 ? 14.653 -6.012 -18.770 1.00 65.06 95 LEU A C 1
ATOM 759 O O . LEU A 1 95 ? 15.259 -5.429 -17.873 1.00 65.06 95 LEU A O 1
ATOM 763 N N . SER A 1 96 ? 15.273 -6.449 -19.865 1.00 54.50 96 SER A N 1
ATOM 764 C CA . SER A 1 96 ? 16.634 -6.052 -20.220 1.00 54.50 96 SER A CA 1
ATOM 765 C C . SER A 1 96 ? 16.629 -4.615 -20.759 1.00 54.50 96 SER A C 1
ATOM 767 O O . SER A 1 96 ? 16.091 -4.380 -21.840 1.00 54.50 96 SER A O 1
ATOM 769 N N . GLY A 1 97 ? 17.220 -3.655 -20.039 1.00 55.88 97 GLY A N 1
ATOM 770 C CA . GLY A 1 97 ? 17.451 -2.299 -20.568 1.00 55.88 97 GLY A CA 1
ATOM 771 C C . GLY A 1 97 ? 17.263 -1.137 -19.588 1.00 55.88 97 GLY A C 1
ATOM 772 O O . GLY A 1 97 ? 17.772 -0.055 -19.860 1.00 55.88 97 GLY A O 1
ATOM 773 N N . LEU A 1 98 ? 16.596 -1.345 -18.449 1.00 60.25 98 LEU A N 1
ATOM 774 C CA . LEU A 1 98 ? 16.568 -0.377 -17.343 1.00 60.25 98 LEU A CA 1
ATOM 775 C C . LEU A 1 98 ? 17.585 -0.787 -16.263 1.00 60.25 98 LEU A C 1
ATOM 777 O O . LEU A 1 98 ? 17.717 -1.989 -16.006 1.00 60.25 98 LEU A O 1
ATOM 781 N N . PRO A 1 99 ? 18.303 0.159 -15.627 1.00 67.31 99 PRO A N 1
ATOM 782 C CA . PRO A 1 99 ? 19.230 -0.160 -14.543 1.00 67.31 99 PRO A CA 1
ATOM 783 C C . PRO A 1 99 ? 18.492 -0.886 -13.415 1.00 67.31 99 PRO A C 1
ATOM 785 O O . PRO A 1 99 ? 17.431 -0.442 -12.966 1.00 67.31 99 PRO A O 1
ATOM 788 N N . ARG A 1 100 ? 19.039 -2.011 -12.944 1.00 70.50 100 ARG A N 1
ATOM 789 C CA . ARG A 1 100 ? 18.429 -2.804 -11.859 1.00 70.50 100 ARG A CA 1
ATOM 790 C C . ARG A 1 100 ? 18.264 -1.973 -10.582 1.00 70.50 100 ARG A C 1
ATOM 792 O O . ARG A 1 100 ? 17.345 -2.199 -9.802 1.00 70.50 100 ARG A O 1
ATOM 799 N N . GLU A 1 101 ? 19.133 -0.987 -10.404 1.00 74.56 101 GLU A N 1
ATOM 800 C CA . GLU A 1 101 ? 19.159 -0.036 -9.301 1.00 74.56 101 GLU A CA 1
ATOM 801 C C . GLU A 1 101 ? 17.892 0.831 -9.245 1.00 74.56 101 GLU A C 1
ATOM 803 O O . GLU A 1 101 ? 17.385 1.102 -8.158 1.00 74.56 101 GLU A O 1
ATOM 808 N N . GLU A 1 102 ? 17.332 1.224 -10.394 1.00 75.31 102 GLU A N 1
ATOM 809 C CA . GLU A 1 102 ? 16.117 2.048 -10.442 1.00 75.31 102 GLU A CA 1
ATOM 810 C C . GLU A 1 102 ? 14.893 1.266 -9.946 1.00 75.31 102 GLU A C 1
ATOM 812 O O . GLU A 1 102 ? 14.060 1.789 -9.202 1.00 75.31 102 GLU A O 1
ATOM 817 N N . TRP A 1 103 ? 14.803 -0.017 -10.303 1.00 76.44 103 TRP A N 1
ATOM 818 C CA . TRP A 1 103 ? 13.733 -0.893 -9.826 1.00 76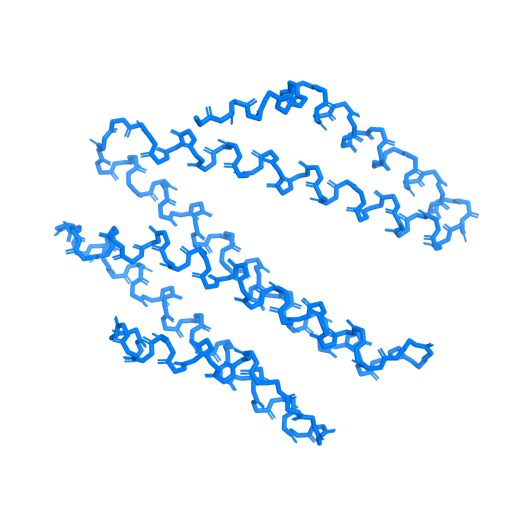.44 103 TRP A CA 1
ATOM 819 C C . TRP A 1 103 ? 13.843 -1.183 -8.332 1.00 76.44 103 TRP A C 1
ATOM 821 O O . TRP A 1 103 ? 12.821 -1.197 -7.646 1.00 76.44 103 TRP A O 1
ATOM 831 N N . ILE A 1 104 ? 15.065 -1.337 -7.813 1.00 78.88 104 ILE A N 1
ATOM 832 C CA . ILE A 1 104 ? 15.284 -1.436 -6.367 1.00 78.88 104 ILE A CA 1
ATOM 833 C C . ILE A 1 104 ? 14.828 -0.156 -5.673 1.00 78.88 104 ILE A C 1
ATOM 835 O O . ILE A 1 104 ? 14.067 -0.246 -4.719 1.00 78.88 104 ILE A O 1
ATOM 839 N N . ALA A 1 105 ? 15.213 1.026 -6.156 1.00 82.44 105 ALA A N 1
ATOM 840 C CA . ALA A 1 105 ? 14.812 2.286 -5.527 1.00 82.44 105 ALA A CA 1
ATOM 841 C C . ALA A 1 105 ? 13.279 2.453 -5.463 1.00 82.44 105 ALA A C 1
ATOM 843 O O . ALA A 1 105 ? 12.729 2.911 -4.456 1.00 82.44 105 ALA A O 1
ATOM 844 N N . ARG A 1 106 ? 12.563 2.027 -6.514 1.00 82.25 106 ARG A N 1
ATOM 845 C CA . ARG A 1 106 ? 11.088 1.988 -6.519 1.00 82.25 106 ARG A CA 1
ATOM 846 C C . ARG A 1 106 ? 10.547 1.033 -5.460 1.00 82.25 106 ARG A C 1
ATOM 848 O O . ARG A 1 106 ? 9.659 1.399 -4.698 1.00 82.25 106 ARG A O 1
ATOM 855 N N . LEU A 1 107 ? 11.118 -0.161 -5.372 1.00 85.94 107 LEU A N 1
ATOM 856 C CA . LEU A 1 107 ? 10.744 -1.157 -4.377 1.00 85.94 107 LEU A CA 1
ATOM 857 C C . LEU A 1 107 ? 11.008 -0.679 -2.938 1.00 85.94 107 LEU A C 1
ATOM 859 O O . LEU A 1 107 ? 10.164 -0.865 -2.063 1.00 85.94 107 LEU A O 1
ATOM 863 N N . GLU A 1 108 ? 12.124 0.008 -2.693 1.00 88.25 108 GLU A N 1
ATOM 864 C CA . GLU A 1 108 ? 12.434 0.622 -1.397 1.00 88.25 108 GLU A CA 1
ATOM 865 C C . GLU A 1 108 ? 11.449 1.737 -1.032 1.00 88.25 108 GLU A C 1
ATOM 867 O O . GLU A 1 108 ? 11.049 1.854 0.126 1.00 88.25 108 GLU A O 1
ATOM 872 N N . THR A 1 109 ? 10.988 2.505 -2.022 1.00 88.31 109 THR A N 1
ATOM 873 C CA . THR A 1 109 ? 9.934 3.511 -1.825 1.00 88.31 109 THR A CA 1
ATOM 874 C C . THR A 1 109 ? 8.625 2.854 -1.384 1.00 88.31 109 THR A C 1
ATOM 876 O O . THR A 1 109 ? 8.007 3.293 -0.416 1.00 88.31 109 THR A O 1
ATOM 879 N N . ILE A 1 110 ? 8.221 1.760 -2.036 1.00 88.75 110 ILE A N 1
ATOM 880 C CA . ILE A 1 110 ? 6.989 1.032 -1.689 1.00 88.75 110 ILE A CA 1
ATOM 881 C C . ILE A 1 110 ? 7.098 0.416 -0.291 1.00 88.75 110 ILE A C 1
ATOM 883 O O . ILE A 1 110 ? 6.137 0.469 0.474 1.00 88.75 110 ILE A O 1
ATOM 887 N N . LEU A 1 111 ? 8.273 -0.095 0.090 1.00 91.62 111 LEU A N 1
ATOM 888 C CA . LEU A 1 111 ? 8.525 -0.586 1.446 1.00 91.62 111 LEU A CA 1
ATOM 889 C C . LEU A 1 111 ? 8.269 0.494 2.503 1.00 91.62 111 LEU A C 1
ATOM 891 O O . LEU A 1 111 ? 7.550 0.231 3.467 1.00 91.62 111 LEU A O 1
ATOM 895 N N . VAL A 1 112 ? 8.784 1.712 2.298 1.00 91.50 112 VAL A N 1
ATOM 896 C CA . VAL A 1 112 ? 8.550 2.858 3.199 1.00 91.50 112 VAL A CA 1
ATOM 897 C C . VAL A 1 112 ? 7.066 3.228 3.268 1.00 91.50 112 VAL A C 1
ATOM 899 O O . VAL A 1 112 ? 6.538 3.479 4.354 1.00 91.50 112 VAL A O 1
ATOM 902 N N . LEU A 1 113 ? 6.367 3.231 2.130 1.00 89.69 113 LEU A N 1
ATOM 903 C CA . LEU A 1 113 ? 4.927 3.506 2.088 1.00 89.69 113 LEU A CA 1
ATOM 904 C C . LEU A 1 113 ? 4.123 2.433 2.835 1.00 89.69 113 LEU A C 1
ATOM 906 O O . LEU A 1 113 ? 3.202 2.761 3.583 1.00 89.69 113 LEU A O 1
ATOM 910 N N . SER A 1 114 ? 4.497 1.161 2.684 1.00 92.88 114 SER A N 1
ATOM 911 C CA . SER A 1 114 ? 3.866 0.050 3.398 1.00 92.88 114 SER A CA 1
ATOM 912 C C . SER A 1 114 ? 4.084 0.146 4.911 1.00 92.88 114 SER A C 1
ATOM 914 O O . SER A 1 114 ? 3.130 -0.000 5.670 1.00 92.88 114 SER A O 1
ATOM 916 N N . GLN A 1 115 ? 5.303 0.488 5.348 1.00 94.38 115 GLN A N 1
ATOM 917 C CA . GLN A 1 115 ? 5.627 0.705 6.756 1.00 94.38 115 GLN A CA 1
ATOM 918 C C . GLN A 1 115 ? 4.788 1.852 7.325 1.00 94.38 115 GLN A C 1
ATOM 920 O O . GLN A 1 115 ? 4.171 1.694 8.371 1.00 94.38 115 GLN A O 1
ATOM 925 N N . SER A 1 116 ? 4.672 2.961 6.588 1.00 90.62 116 SER A N 1
ATOM 926 C CA . SER A 1 116 ? 3.861 4.114 7.000 1.00 90.62 116 SER A CA 1
ATOM 927 C C . SER A 1 116 ? 2.378 3.758 7.185 1.00 90.62 116 SER A C 1
ATOM 929 O O . SER A 1 116 ? 1.703 4.326 8.041 1.00 90.62 116 SER A O 1
ATOM 931 N N . LEU A 1 117 ? 1.840 2.813 6.400 1.00 91.12 117 LEU A N 1
ATOM 932 C CA . LEU A 1 117 ? 0.487 2.292 6.628 1.00 91.12 117 LEU A CA 1
ATOM 933 C C . LEU A 1 117 ? 0.410 1.450 7.901 1.00 91.12 117 LEU A C 1
ATOM 935 O O . LEU A 1 117 ? -0.537 1.606 8.669 1.00 91.12 117 LEU A O 1
ATOM 939 N N . VAL A 1 118 ? 1.387 0.575 8.135 1.00 93.75 118 VAL A N 1
ATOM 940 C CA . VAL A 1 118 ? 1.445 -0.248 9.351 1.00 93.75 118 VAL A CA 1
ATOM 941 C C . VAL A 1 118 ? 1.564 0.627 10.596 1.00 93.75 118 VAL A C 1
ATOM 943 O O . VAL A 1 118 ? 0.838 0.392 11.558 1.00 93.75 118 VAL A O 1
ATOM 946 N N . ASP A 1 119 ? 2.356 1.696 10.542 1.00 91.88 119 ASP A N 1
ATOM 947 C CA . ASP A 1 119 ? 2.440 2.730 11.579 1.00 91.88 119 ASP A CA 1
ATOM 948 C C . ASP A 1 119 ? 1.079 3.363 11.906 1.00 91.88 119 ASP A C 1
ATOM 950 O O . ASP A 1 119 ? 0.799 3.680 13.061 1.00 91.88 119 ASP A O 1
ATOM 954 N N . MET A 1 120 ? 0.196 3.524 10.914 1.00 88.38 120 MET A N 1
ATOM 955 C CA . MET A 1 120 ? -1.167 4.023 11.141 1.00 88.38 120 MET A CA 1
ATOM 956 C C . MET A 1 120 ? -2.108 2.955 11.716 1.00 88.38 120 MET A C 1
ATOM 958 O O . MET A 1 120 ? -3.020 3.286 12.474 1.00 88.38 120 MET A O 1
ATOM 962 N N . ILE A 1 121 ? -1.906 1.682 11.370 1.00 91.31 121 ILE A N 1
ATOM 963 C CA . ILE A 1 121 ? -2.744 0.564 11.829 1.00 91.31 121 ILE A CA 1
ATOM 964 C C . ILE A 1 121 ? -2.360 0.128 13.252 1.00 91.31 121 ILE A C 1
ATOM 966 O O . ILE A 1 121 ? -3.225 -0.245 14.046 1.00 91.31 121 ILE A O 1
ATOM 970 N N . LEU A 1 122 ? -1.076 0.185 13.609 1.00 92.62 122 LEU A N 1
ATOM 971 C CA . LEU A 1 122 ? -0.545 -0.331 14.871 1.00 92.62 122 LEU A CA 1
ATOM 972 C C . LEU A 1 122 ? -1.198 0.296 16.124 1.00 92.62 122 LEU A C 1
ATOM 974 O O . LEU A 1 122 ? -1.537 -0.452 17.046 1.00 92.62 122 LEU A O 1
ATOM 978 N N . PRO A 1 123 ? -1.457 1.617 16.195 1.00 91.12 123 PRO A N 1
ATOM 979 C CA . PRO A 1 123 ? -2.204 2.204 17.305 1.00 91.12 123 PRO A CA 1
ATOM 980 C C . PRO A 1 123 ? -3.629 1.656 17.420 1.00 91.12 123 PRO A C 1
ATOM 982 O O . PRO A 1 123 ? -4.097 1.435 18.535 1.00 91.12 123 PRO A O 1
ATOM 9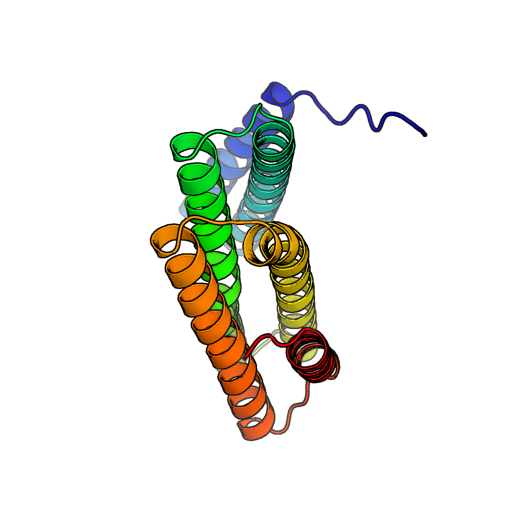85 N N . ILE A 1 124 ? -4.296 1.389 16.288 1.00 90.62 124 ILE A N 1
ATOM 986 C CA . ILE A 1 124 ? -5.636 0.784 16.262 1.00 90.62 124 ILE A CA 1
ATOM 987 C C . ILE A 1 124 ? -5.557 -0.616 16.869 1.00 90.62 124 ILE A C 1
ATOM 989 O O . ILE A 1 124 ? -6.315 -0.926 17.781 1.00 90.62 124 ILE A O 1
ATOM 993 N N . TYR A 1 125 ? -4.584 -1.430 16.449 1.00 92.31 125 TYR A N 1
ATOM 994 C CA . TYR A 1 125 ? -4.369 -2.769 17.003 1.00 92.31 125 TYR A CA 1
ATOM 995 C C . TYR A 1 125 ? -4.174 -2.765 18.526 1.00 92.31 125 TYR A C 1
ATOM 997 O O . TYR A 1 125 ? -4.792 -3.560 19.234 1.00 92.31 125 TYR A O 1
ATOM 1005 N N . LYS A 1 126 ? -3.344 -1.844 19.034 1.00 90.75 126 LYS A N 1
ATOM 1006 C CA . LYS A 1 126 ? -3.021 -1.733 20.467 1.00 90.75 126 LYS A CA 1
ATOM 1007 C C . LYS A 1 126 ? -4.201 -1.248 21.318 1.00 90.75 126 LYS A C 1
ATOM 1009 O O . LYS A 1 126 ? -4.248 -1.546 22.509 1.00 90.75 126 LYS A O 1
ATOM 1014 N N . GLN A 1 127 ? -5.127 -0.484 20.738 1.00 90.50 127 GLN A N 1
ATOM 1015 C CA . GLN A 1 127 ? -6.245 0.137 21.462 1.00 90.50 127 GLN A CA 1
ATOM 1016 C C . GLN A 1 127 ? -7.580 -0.598 21.278 1.00 90.50 127 GLN A C 1
ATOM 1018 O O . GLN A 1 127 ? -8.486 -0.430 22.100 1.00 90.50 127 GLN A O 1
ATOM 1023 N N . GLU A 1 128 ? -7.717 -1.399 20.222 1.00 90.19 128 GLU A N 1
ATOM 1024 C CA . GLU A 1 128 ? -8.962 -2.077 19.881 1.00 90.19 128 GLU A CA 1
ATOM 1025 C C . GLU A 1 128 ? -9.291 -3.204 20.871 1.00 90.19 128 GLU A C 1
ATOM 1027 O O . GLU A 1 128 ? -8.453 -4.026 21.251 1.00 90.19 128 GLU A O 1
ATOM 1032 N N . LYS A 1 129 ? -10.556 -3.244 21.289 1.00 89.62 129 LYS A N 1
ATOM 1033 C CA . LYS A 1 129 ? -11.091 -4.234 22.227 1.00 89.62 129 LYS A CA 1
ATOM 1034 C C . LYS A 1 129 ? -11.849 -5.344 21.512 1.00 89.62 129 LYS A C 1
ATOM 1036 O O . LYS A 1 129 ? -11.966 -6.433 22.070 1.00 89.62 129 LYS A O 1
ATOM 1041 N N . ASP A 1 130 ? -12.353 -5.085 20.305 1.00 91.38 130 ASP A N 1
ATOM 1042 C CA . ASP A 1 130 ? -13.024 -6.092 19.492 1.00 91.38 130 ASP A CA 1
ATOM 1043 C C . ASP A 1 130 ? -12.024 -7.183 19.042 1.00 91.38 130 ASP A C 1
ATOM 1045 O O . ASP A 1 130 ? -11.065 -6.895 18.313 1.00 91.38 130 ASP A O 1
ATOM 1049 N N . PRO A 1 131 ? -12.217 -8.451 19.455 1.00 92.00 131 PRO A N 1
ATOM 1050 C CA . PRO A 1 131 ? -11.290 -9.530 19.124 1.00 92.00 131 PRO A CA 1
ATOM 1051 C C . PRO A 1 131 ? -11.306 -9.892 17.632 1.00 92.00 131 PRO A C 1
ATOM 1053 O O . PRO A 1 131 ? -10.298 -10.374 17.116 1.00 92.00 131 PRO A O 1
ATOM 1056 N N . GLY A 1 132 ? -12.420 -9.666 16.932 1.00 91.62 132 GLY A N 1
ATOM 1057 C CA . GLY A 1 132 ? -12.542 -9.907 15.498 1.00 91.62 132 GLY A CA 1
ATOM 1058 C C . GLY A 1 132 ? -11.733 -8.900 14.687 1.00 91.62 132 GLY A C 1
ATOM 1059 O O . GLY A 1 132 ? -10.989 -9.299 13.792 1.00 91.62 132 GLY A O 1
ATOM 1060 N N . ILE A 1 133 ? -11.819 -7.613 15.033 1.00 91.19 133 ILE A N 1
ATOM 1061 C CA . ILE A 1 133 ? -11.010 -6.561 14.396 1.00 91.19 133 ILE A CA 1
ATOM 1062 C C . ILE A 1 133 ? -9.526 -6.776 14.703 1.00 91.19 133 ILE A C 1
ATOM 1064 O O . ILE A 1 133 ? -8.705 -6.776 13.787 1.00 91.19 133 ILE A O 1
ATOM 1068 N N . ARG A 1 134 ? -9.175 -7.042 15.968 1.00 93.75 134 ARG A N 1
ATOM 1069 C CA . ARG A 1 134 ? -7.790 -7.351 16.348 1.00 93.75 134 ARG A CA 1
ATOM 1070 C C . ARG A 1 134 ? -7.210 -8.519 15.558 1.00 93.75 134 ARG A C 1
ATOM 1072 O O . ARG A 1 134 ? -6.085 -8.418 15.084 1.00 93.75 134 ARG A O 1
ATOM 1079 N N . ARG A 1 135 ? -7.968 -9.610 15.407 1.00 93.50 135 ARG A N 1
ATOM 1080 C CA . ARG A 1 135 ? -7.525 -10.776 14.635 1.00 93.50 135 ARG A CA 1
ATOM 1081 C C . ARG A 1 135 ? -7.279 -10.426 13.170 1.00 93.50 135 ARG A C 1
ATOM 1083 O O . ARG A 1 135 ? -6.249 -10.804 12.638 1.00 93.50 135 ARG A O 1
ATOM 1090 N N . ARG A 1 136 ? -8.169 -9.652 12.542 1.00 93.00 136 ARG A N 1
ATOM 1091 C CA . ARG A 1 136 ? -7.980 -9.195 11.152 1.00 93.00 136 ARG A CA 1
ATOM 1092 C C . ARG A 1 136 ? -6.700 -8.386 10.974 1.00 93.00 136 ARG A C 1
ATOM 1094 O O . ARG A 1 136 ? -6.001 -8.574 9.986 1.00 93.00 136 ARG A O 1
ATOM 1101 N N . ILE A 1 137 ? -6.407 -7.489 11.916 1.00 94.50 137 ILE A N 1
ATOM 1102 C CA . ILE A 1 137 ? -5.180 -6.688 11.876 1.00 94.50 137 ILE A C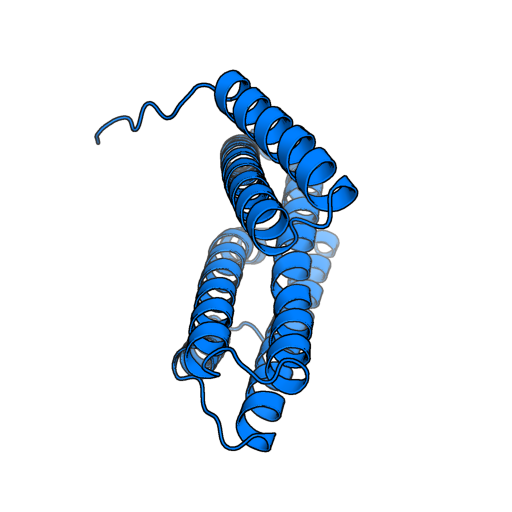A 1
ATOM 1103 C C . ILE A 1 137 ? -3.944 -7.571 12.093 1.00 94.50 137 ILE A C 1
ATOM 1105 O O . ILE A 1 137 ? -2.953 -7.398 11.395 1.00 94.50 137 ILE A O 1
ATOM 1109 N N . HIS A 1 138 ? -4.011 -8.531 13.018 1.00 95.00 138 HIS A N 1
ATOM 1110 C CA . HIS A 1 138 ? -2.931 -9.494 13.235 1.00 95.00 138 HIS A CA 1
ATOM 1111 C C . HIS A 1 138 ? -2.637 -10.308 11.969 1.00 95.00 138 HIS A C 1
ATOM 1113 O O . HIS A 1 138 ? -1.500 -10.330 11.513 1.00 95.00 138 HIS A O 1
ATOM 1119 N N . ASP A 1 139 ? -3.663 -10.909 11.361 1.00 94.19 139 ASP A N 1
ATOM 1120 C CA . ASP A 1 139 ? -3.517 -11.688 10.125 1.00 94.19 139 ASP A CA 1
ATOM 1121 C C . ASP A 1 139 ? -2.914 -10.818 8.997 1.00 94.19 139 ASP A C 1
ATOM 1123 O O . ASP A 1 139 ? -2.039 -11.257 8.254 1.00 94.19 139 ASP A O 1
ATOM 1127 N N . LEU A 1 140 ? -3.320 -9.544 8.902 1.00 94.31 140 LEU A N 1
ATOM 1128 C CA . LEU A 1 140 ? -2.745 -8.585 7.953 1.00 94.31 140 LEU A CA 1
ATOM 1129 C C . LEU A 1 140 ? -1.250 -8.318 8.208 1.00 94.31 140 LEU A C 1
ATOM 1131 O O . LEU A 1 140 ? -0.476 -8.193 7.257 1.00 94.31 140 LEU A O 1
ATOM 1135 N N . PHE A 1 141 ? -0.850 -8.171 9.469 1.00 95.75 141 PHE A N 1
ATOM 1136 C CA . PHE A 1 141 ? 0.542 -7.949 9.852 1.00 95.75 141 PHE A CA 1
ATOM 1137 C C . PHE A 1 141 ? 1.423 -9.164 9.548 1.00 95.75 141 PHE A C 1
ATOM 1139 O O . PHE A 1 141 ? 2.516 -8.990 9.002 1.00 95.75 141 PHE A O 1
ATOM 1146 N N . ASP A 1 142 ? 0.923 -10.372 9.804 1.00 94.62 142 ASP A N 1
ATOM 1147 C CA . ASP A 1 142 ? 1.606 -11.621 9.455 1.00 94.62 142 ASP A CA 1
ATOM 1148 C C . ASP A 1 142 ? 1.815 -11.742 7.938 1.00 94.62 142 ASP A C 1
ATOM 1150 O O . ASP A 1 142 ? 2.921 -12.055 7.477 1.00 94.62 142 ASP A O 1
ATOM 1154 N N . ASP A 1 143 ? 0.775 -11.441 7.149 1.00 92.62 143 ASP A N 1
ATOM 1155 C CA . ASP A 1 143 ? 0.836 -11.427 5.684 1.00 92.62 143 ASP A CA 1
ATOM 1156 C C . ASP A 1 143 ? 1.890 -10.424 5.183 1.00 92.62 143 ASP A C 1
ATOM 1158 O O . ASP A 1 143 ? 2.721 -10.744 4.326 1.00 92.62 143 ASP A O 1
ATOM 1162 N N . TRP A 1 144 ? 1.890 -9.208 5.736 1.00 95.19 144 TRP A N 1
ATOM 1163 C CA . TRP A 1 144 ? 2.824 -8.147 5.357 1.00 95.19 144 TRP A CA 1
ATOM 1164 C C . TRP A 1 144 ? 4.282 -8.512 5.668 1.00 95.19 144 TRP A C 1
ATOM 1166 O O . TRP A 1 144 ? 5.147 -8.381 4.795 1.00 95.19 144 TRP A O 1
ATOM 1176 N N . ILE A 1 145 ? 4.561 -9.035 6.866 1.00 94.69 145 ILE A N 1
ATOM 1177 C CA . ILE A 1 145 ? 5.909 -9.484 7.251 1.00 94.69 145 ILE A CA 1
ATOM 1178 C C . ILE A 1 145 ? 6.370 -10.647 6.389 1.00 94.69 145 ILE A C 1
ATOM 1180 O O . ILE A 1 145 ? 7.524 -10.676 5.953 1.00 94.69 145 ILE A O 1
ATOM 1184 N N . THR A 1 146 ? 5.481 -11.600 6.117 1.00 92.75 146 THR A N 1
ATOM 1185 C CA . THR A 1 146 ? 5.772 -12.715 5.215 1.00 92.75 146 THR A CA 1
ATOM 1186 C C . THR A 1 146 ? 6.142 -12.200 3.825 1.00 92.75 146 THR A C 1
ATOM 1188 O O . THR A 1 146 ? 7.145 -12.638 3.260 1.00 92.75 146 THR A O 1
ATOM 1191 N N . GLY A 1 147 ? 5.415 -11.201 3.314 1.00 91.06 147 GLY A N 1
ATOM 1192 C CA . GLY A 1 147 ? 5.745 -10.508 2.069 1.00 91.06 147 GLY A CA 1
ATOM 1193 C C . GLY A 1 147 ? 7.151 -9.898 2.078 1.00 91.06 147 GLY A C 1
ATOM 1194 O O . GLY A 1 147 ? 7.923 -10.120 1.145 1.00 91.06 147 GLY A O 1
ATOM 1195 N N . ILE A 1 148 ? 7.534 -9.197 3.151 1.00 92.69 148 ILE A N 1
ATOM 1196 C CA . ILE A 1 148 ? 8.880 -8.607 3.286 1.00 92.69 148 ILE A CA 1
ATOM 1197 C C . ILE A 1 148 ? 9.965 -9.689 3.364 1.00 92.69 148 ILE A C 1
ATOM 1199 O O . ILE A 1 148 ? 11.005 -9.573 2.712 1.00 92.69 148 ILE A O 1
ATOM 1203 N N . ARG A 1 149 ? 9.741 -10.767 4.127 1.00 92.31 149 ARG A N 1
ATOM 1204 C CA . ARG A 1 149 ? 10.687 -11.893 4.221 1.00 92.31 149 ARG A CA 1
ATOM 1205 C C . ARG A 1 149 ? 10.907 -12.539 2.851 1.00 92.31 149 ARG A C 1
ATOM 1207 O O . ARG A 1 149 ? 12.055 -12.746 2.457 1.00 92.31 149 ARG A O 1
ATOM 1214 N N . ASN A 1 150 ? 9.832 -12.791 2.104 1.00 90.19 150 ASN A N 1
ATOM 1215 C CA . ASN A 1 150 ? 9.900 -13.343 0.750 1.00 90.19 150 ASN A CA 1
ATOM 1216 C C . ASN A 1 150 ? 10.654 -12.412 -0.203 1.00 90.19 150 ASN A C 1
ATOM 1218 O O . ASN A 1 150 ? 11.525 -12.860 -0.947 1.00 90.19 150 ASN A O 1
ATOM 1222 N N . LEU A 1 151 ? 10.387 -11.109 -0.125 1.00 89.62 151 LEU A N 1
ATOM 1223 C CA . LEU A 1 151 ? 11.103 -10.096 -0.888 1.00 89.62 151 LEU A CA 1
ATOM 1224 C C . LEU A 1 151 ? 12.617 -10.127 -0.613 1.00 89.62 151 LEU A C 1
ATOM 1226 O O . LEU A 1 151 ? 13.411 -10.166 -1.552 1.00 89.62 151 LEU A O 1
ATOM 1230 N N . ILE A 1 152 ? 13.033 -10.169 0.656 1.00 90.62 152 ILE A N 1
ATOM 1231 C CA . ILE A 1 152 ? 14.455 -10.254 1.031 1.00 90.62 152 ILE A CA 1
ATOM 1232 C C . ILE A 1 152 ? 15.097 -11.533 0.477 1.00 90.62 152 ILE A C 1
ATOM 1234 O O . ILE A 1 152 ? 16.206 -11.481 -0.063 1.00 90.62 152 ILE A O 1
ATOM 1238 N N . ILE A 1 153 ? 14.411 -12.676 0.583 1.00 89.62 153 ILE A N 1
ATOM 1239 C CA . ILE A 1 153 ? 14.884 -13.959 0.041 1.00 89.62 153 ILE A CA 1
ATOM 1240 C C . ILE A 1 153 ? 15.072 -13.863 -1.479 1.00 89.62 153 ILE A C 1
ATOM 1242 O O . ILE A 1 153 ? 16.123 -14.256 -1.993 1.00 89.62 153 ILE A O 1
ATOM 1246 N N . ASN A 1 154 ? 14.097 -13.289 -2.187 1.00 86.50 154 ASN A N 1
ATOM 1247 C CA . ASN A 1 154 ? 14.138 -13.124 -3.637 1.00 86.50 154 ASN A CA 1
ATOM 1248 C C . ASN A 1 154 ? 15.290 -12.210 -4.071 1.00 86.50 154 ASN A C 1
ATOM 1250 O O . ASN A 1 154 ? 16.089 -12.610 -4.918 1.00 86.50 154 ASN A O 1
ATOM 1254 N N . LEU A 1 155 ? 15.453 -11.043 -3.439 1.00 85.06 155 LEU A N 1
ATOM 1255 C CA . LEU A 1 155 ? 16.571 -10.132 -3.715 1.00 85.06 155 LEU A CA 1
ATOM 1256 C C . LEU A 1 155 ? 17.923 -10.826 -3.512 1.00 85.06 155 LEU A C 1
ATOM 1258 O O . LEU A 1 155 ? 18.796 -10.760 -4.381 1.00 85.06 155 LEU A O 1
ATOM 1262 N N . ARG A 1 156 ? 18.072 -11.567 -2.405 1.00 87.50 156 ARG A N 1
ATOM 1263 C CA . ARG A 1 156 ? 19.297 -12.316 -2.105 1.00 87.50 156 ARG A CA 1
ATOM 1264 C C . ARG A 1 156 ? 19.590 -13.379 -3.160 1.00 87.50 156 ARG A C 1
ATOM 1266 O O . ARG A 1 156 ? 20.748 -13.543 -3.540 1.00 87.50 156 ARG A O 1
ATOM 1273 N N . SER A 1 157 ? 18.565 -14.079 -3.651 1.00 84.38 157 SER A N 1
ATOM 1274 C CA . SER A 1 157 ? 18.722 -15.089 -4.706 1.00 84.38 157 SER A CA 1
ATOM 1275 C C . SER A 1 157 ? 19.266 -14.506 -6.017 1.00 84.38 157 SER A C 1
ATOM 1277 O O . SER A 1 157 ? 19.880 -15.225 -6.800 1.00 84.38 157 SER A O 1
ATOM 1279 N N . TRP A 1 158 ? 19.108 -13.197 -6.237 1.00 78.12 158 TRP A N 1
ATOM 1280 C CA . TRP A 1 158 ? 19.621 -12.489 -7.416 1.00 78.12 158 TRP A CA 1
ATOM 1281 C C . TRP A 1 158 ? 20.967 -11.801 -7.169 1.00 78.12 158 TRP A C 1
ATOM 1283 O O . TRP A 1 158 ? 21.439 -11.046 -8.019 1.00 78.12 158 TRP A O 1
ATOM 1293 N N . GLY A 1 159 ? 21.590 -12.042 -6.011 1.00 79.25 159 GLY A N 1
ATOM 1294 C CA . GLY A 1 159 ? 22.835 -11.386 -5.613 1.00 79.25 159 GLY A CA 1
ATOM 1295 C C . GLY A 1 159 ? 22.653 -9.913 -5.241 1.00 79.25 159 GLY A C 1
ATOM 1296 O O . GLY A 1 159 ? 23.615 -9.152 -5.289 1.00 79.25 159 GLY A O 1
ATOM 1297 N N . MET A 1 160 ? 21.431 -9.505 -4.891 1.00 80.56 160 MET A N 1
ATOM 1298 C CA . MET A 1 160 ? 21.098 -8.139 -4.494 1.00 80.56 160 MET A CA 1
ATOM 1299 C C . MET A 1 160 ? 20.744 -8.088 -3.005 1.00 80.56 160 MET A C 1
ATOM 1301 O O . MET A 1 160 ? 20.365 -9.086 -2.392 1.00 80.56 160 MET A O 1
ATOM 1305 N N . ALA A 1 161 ? 20.863 -6.906 -2.411 1.00 80.81 161 ALA A N 1
ATOM 1306 C CA . ALA A 1 161 ? 20.432 -6.648 -1.045 1.00 80.81 161 ALA A CA 1
ATOM 1307 C C . ALA A 1 161 ? 19.713 -5.299 -0.995 1.00 80.81 161 ALA A C 1
ATOM 1309 O O . ALA A 1 161 ? 20.146 -4.349 -1.643 1.00 80.81 161 ALA A O 1
ATOM 1310 N N . SER A 1 162 ? 18.640 -5.215 -0.208 1.00 84.69 162 SER A N 1
ATOM 1311 C CA . SER A 1 162 ? 18.004 -3.945 0.143 1.00 84.69 162 SER A CA 1
ATOM 1312 C C . SER A 1 162 ? 18.194 -3.699 1.633 1.00 84.69 162 SER A C 1
ATOM 1314 O O . SER A 1 162 ? 17.650 -4.422 2.473 1.00 84.69 162 SER A O 1
ATOM 1316 N N . ALA A 1 163 ? 18.971 -2.666 1.960 1.00 87.44 163 ALA A N 1
ATOM 1317 C CA . ALA A 1 163 ? 19.119 -2.212 3.338 1.00 87.44 163 ALA A CA 1
ATOM 1318 C C . ALA A 1 163 ? 17.777 -1.709 3.886 1.00 87.44 163 ALA A C 1
ATOM 1320 O O . ALA A 1 163 ? 17.487 -1.894 5.066 1.00 87.44 163 ALA A O 1
ATOM 1321 N N . GLN A 1 164 ? 16.934 -1.121 3.029 1.00 92.38 164 GLN A N 1
ATOM 1322 C CA . GLN A 1 164 ? 15.604 -0.681 3.426 1.00 92.38 164 GLN A CA 1
ATOM 1323 C C . GLN A 1 164 ? 14.719 -1.858 3.844 1.00 92.38 164 GLN A C 1
ATOM 1325 O O . GLN A 1 164 ? 14.109 -1.787 4.904 1.00 92.38 164 GLN A O 1
ATOM 1330 N N . ALA A 1 165 ? 14.687 -2.951 3.077 1.00 90.56 165 ALA A N 1
ATOM 1331 C CA . ALA A 1 165 ? 13.889 -4.129 3.428 1.00 90.56 165 ALA A CA 1
ATOM 1332 C C . ALA A 1 165 ? 14.299 -4.722 4.786 1.00 90.56 165 ALA A C 1
ATOM 1334 O O . ALA A 1 165 ? 13.440 -5.040 5.606 1.00 90.56 165 ALA A O 1
ATOM 1335 N N . ALA A 1 166 ? 15.609 -4.810 5.048 1.00 91.44 166 ALA A N 1
ATOM 1336 C CA . ALA A 1 166 ? 16.127 -5.270 6.335 1.00 91.44 166 ALA A CA 1
ATOM 1337 C C . ALA A 1 166 ? 15.711 -4.344 7.491 1.00 91.44 166 ALA A C 1
ATOM 1339 O O . ALA A 1 166 ? 15.224 -4.836 8.503 1.00 91.44 166 ALA A O 1
ATOM 1340 N N . ARG A 1 167 ? 15.825 -3.018 7.317 1.00 94.06 167 ARG A N 1
ATOM 1341 C CA . ARG A 1 167 ? 15.395 -2.033 8.326 1.00 94.06 167 ARG A CA 1
ATOM 1342 C C . ARG A 1 167 ? 13.901 -2.101 8.626 1.00 94.06 167 ARG A C 1
ATOM 1344 O O . ARG A 1 167 ? 13.517 -1.985 9.780 1.00 94.06 167 ARG A O 1
ATOM 1351 N N . VAL A 1 168 ? 13.060 -2.276 7.605 1.00 94.38 168 VAL A N 1
ATOM 1352 C CA . VAL A 1 168 ? 11.607 -2.408 7.802 1.00 94.38 168 VAL A CA 1
ATOM 1353 C C . VAL A 1 168 ? 11.286 -3.686 8.578 1.00 94.38 168 VAL A C 1
ATOM 1355 O O . VAL A 1 168 ? 10.442 -3.657 9.469 1.00 94.38 168 VAL A O 1
ATOM 1358 N N . LEU A 1 169 ? 11.970 -4.795 8.274 1.00 93.56 169 LEU A N 1
ATOM 1359 C CA . LEU A 1 169 ? 11.787 -6.051 9.000 1.00 93.56 169 LEU A CA 1
ATOM 1360 C C . LEU A 1 169 ? 12.240 -5.942 10.464 1.00 93.56 169 LEU A C 1
ATOM 1362 O O . LEU A 1 169 ? 11.527 -6.399 11.350 1.00 93.56 169 LEU A O 1
ATOM 1366 N N . GLU A 1 170 ? 13.395 -5.327 10.715 1.00 94.00 170 GLU A N 1
ATOM 1367 C CA . GLU A 1 170 ? 13.899 -5.058 12.068 1.00 94.00 170 GLU A CA 1
ATOM 1368 C C . GLU A 1 170 ? 12.921 -4.176 12.853 1.00 94.00 170 GLU A C 1
ATOM 1370 O O . GLU A 1 170 ? 12.485 -4.550 13.938 1.00 94.00 170 GLU A O 1
ATOM 1375 N N . TRP A 1 171 ? 12.470 -3.075 12.247 1.00 96.00 171 TRP A N 1
ATOM 1376 C CA . TRP A 1 171 ? 11.468 -2.192 12.838 1.00 96.00 171 TRP A CA 1
ATOM 1377 C C . TRP A 1 171 ? 10.161 -2.923 13.183 1.00 96.00 171 TRP A C 1
ATOM 1379 O O . TRP A 1 171 ? 9.560 -2.655 14.225 1.00 96.00 171 TRP A O 1
ATOM 1389 N N . ALA A 1 172 ? 9.709 -3.845 12.329 1.00 93.88 172 ALA A N 1
ATOM 1390 C CA . ALA A 1 172 ? 8.506 -4.630 12.585 1.00 93.88 172 ALA A CA 1
ATOM 1391 C C . ALA A 1 172 ? 8.682 -5.529 13.822 1.00 93.88 172 ALA A C 1
ATOM 1393 O O . ALA A 1 172 ? 7.821 -5.534 14.702 1.00 93.88 172 ALA A O 1
ATOM 1394 N N . MET A 1 173 ? 9.831 -6.203 13.936 1.00 93.31 173 MET A N 1
ATOM 1395 C CA . MET A 1 173 ? 10.168 -7.026 15.102 1.00 93.31 173 MET A CA 1
ATOM 1396 C C . MET A 1 173 ? 10.245 -6.198 16.392 1.00 93.31 173 MET A C 1
ATOM 1398 O O . MET A 1 173 ? 9.690 -6.610 17.409 1.00 93.31 173 MET A O 1
ATOM 1402 N N . ASP A 1 174 ? 10.854 -5.009 16.342 1.00 93.31 174 ASP A N 1
ATOM 1403 C CA . ASP A 1 174 ? 10.928 -4.079 17.481 1.00 93.31 174 ASP A CA 1
ATOM 1404 C C . ASP A 1 174 ? 9.545 -3.611 17.962 1.00 93.31 174 ASP A C 1
ATOM 1406 O O . ASP A 1 174 ? 9.376 -3.212 19.116 1.00 93.31 174 ASP A O 1
ATOM 1410 N N . ASN A 1 175 ? 8.539 -3.660 17.085 1.00 91.25 175 ASN A N 1
ATOM 1411 C CA . ASN A 1 175 ? 7.159 -3.288 17.387 1.00 91.25 175 ASN A CA 1
ATOM 1412 C C . ASN A 1 175 ? 6.257 -4.482 17.725 1.00 91.25 175 ASN A C 1
ATOM 1414 O O . ASN A 1 175 ? 5.037 -4.303 17.791 1.00 91.25 175 ASN A O 1
ATOM 1418 N N . GLU A 1 176 ? 6.841 -5.661 17.969 1.00 89.25 176 GLU A N 1
ATOM 1419 C CA . GLU A 1 176 ? 6.125 -6.914 18.258 1.00 89.25 176 GLU A CA 1
ATOM 1420 C C . GLU A 1 176 ? 5.152 -7.301 17.134 1.00 89.25 176 GLU A C 1
ATOM 1422 O O . GLU A 1 176 ? 4.086 -7.878 17.360 1.00 89.25 176 GLU A O 1
ATOM 1427 N N . ILE A 1 177 ? 5.512 -6.936 15.905 1.00 84.25 177 ILE A N 1
ATOM 1428 C CA . ILE A 1 177 ? 4.817 -7.349 14.701 1.00 84.25 177 ILE A CA 1
ATOM 1429 C C . ILE A 1 177 ? 5.570 -8.588 14.197 1.00 84.25 177 ILE A C 1
ATOM 1431 O O . ILE A 1 177 ? 6.721 -8.476 13.766 1.00 84.25 177 ILE A O 1
ATOM 1435 N N . GLY A 1 178 ? 4.921 -9.755 14.269 1.00 62.47 178 GLY A N 1
ATOM 1436 C CA . GLY A 1 178 ? 5.370 -11.027 13.678 1.00 62.47 178 GLY A CA 1
ATOM 1437 C C . GLY A 1 178 ? 5.935 -12.088 14.615 1.00 62.47 178 GLY A C 1
ATOM 1438 O O . GLY A 1 178 ? 6.028 -11.867 15.842 1.00 62.47 178 GLY A O 1
#

Secondary structure (DSSP, 8-state):
-----PPPHHHHHHHHHHHHHHHHHHHHTT-HHHHHHHHHHHHHHHHHHHHHHHHHHHTSPP-HHHHHHHHHHHHHHHHHHHHHHHHHHHHHHH-BTB-HHHHHHHHHHHHHHHHHHHHHHHHHHHH---HHHHHHHHHHHHHHHHHHHHHHHHHHHTT---HHHHHHHHHHHHTT--

Foldseek 3Di:
DDPPPDDPLVVLVVLLVVLQVVLVVCVVVVVPVSSVVSVVSNVVSVVVNLVVVLVVLVPDDDDPVSLLVSLVSLLVVLVVLLVVLVVLLVCLVPDDDDPNVVSLVVNLVSLVVSLVSLVVCLVVLVPDPDVVSVVSNLVSLVVNLVSLVVSQVSQVVVVHHDPSSVVSNVVCVVSVRD

pLDDT: mean 85.91, std 11.71, range [30.03, 97.75]

Radius of gyration: 18.55 Å; chains: 1; bounding box: 41×41×53 Å